Protein AF-A0A523MSU9-F1 (afdb_monomer)

Radius of gyration: 13.91 Å; Cα contacts (8 Å, |Δi|>4): 46; chains: 1; bounding box: 34×23×31 Å

Foldseek 3Di:
DDPDAFADPVRADPVLVVVQVVCCVVPVGRDRVLRNLSVDPVSNVVVVVVVVVLCPDDPDDPVVSVVVVVVVCVVVVPPD

Mean predicted aligned error: 4.28 Å

Structure (mmCIF, N/CA/C/O backbone):
data_AF-A0A523MSU9-F1
#
_entry.id   AF-A0A523MSU9-F1
#
loop_
_atom_site.group_PDB
_atom_site.id
_atom_site.type_symbol
_atom_site.label_atom_id
_atom_site.label_alt_id
_atom_site.label_comp_id
_atom_site.label_asym_id
_atom_site.label_entity_id
_atom_site.label_seq_id
_atom_site.pdbx_PDB_ins_code
_atom_site.Cartn_x
_atom_site.Cartn_y
_atom_site.Cartn_z
_atom_site.occupancy
_atom_site.B_iso_or_equiv
_atom_site.auth_seq_id
_atom_site.auth_comp_id
_atom_site.auth_asym_id
_atom_site.auth_atom_id
_atom_site.pdbx_PDB_model_num
ATOM 1 N N . MET A 1 1 ? -0.342 -13.786 -6.566 1.00 62.16 1 MET A N 1
ATOM 2 C CA . MET A 1 1 ? -0.395 -14.368 -7.933 1.00 62.16 1 MET A CA 1
ATOM 3 C C . MET A 1 1 ? -0.658 -13.256 -8.937 1.00 62.16 1 MET A C 1
ATOM 5 O O . MET A 1 1 ? -1.772 -13.102 -9.438 1.00 62.16 1 MET A O 1
ATOM 9 N N . ALA A 1 2 ? 0.355 -12.445 -9.222 1.00 78.00 2 ALA A N 1
ATOM 10 C CA . ALA A 1 2 ? 0.226 -11.402 -10.224 1.00 78.00 2 ALA A CA 1
ATOM 11 C C . ALA A 1 2 ? 0.209 -11.980 -11.646 1.00 78.00 2 ALA A C 1
ATOM 13 O O . ALA A 1 2 ? 1.026 -12.828 -11.998 1.00 78.00 2 ALA A O 1
ATOM 14 N N . ARG A 1 3 ? -0.687 -11.469 -12.499 1.00 86.69 3 ARG A N 1
ATOM 15 C CA . ARG A 1 3 ? -0.653 -11.728 -13.954 1.00 86.69 3 ARG A CA 1
ATOM 16 C C . ARG A 1 3 ? 0.378 -10.858 -14.683 1.00 86.69 3 ARG A C 1
ATOM 18 O O . ARG A 1 3 ? 0.641 -11.070 -15.861 1.00 86.69 3 ARG A O 1
ATOM 25 N N . MET A 1 4 ? 0.941 -9.872 -13.989 1.00 88.94 4 MET A N 1
ATOM 26 C CA . MET A 1 4 ? 1.937 -8.934 -14.500 1.00 88.94 4 MET A CA 1
ATOM 27 C C . MET A 1 4 ? 3.188 -9.006 -13.632 1.00 88.94 4 MET A C 1
ATOM 29 O O . MET A 1 4 ? 3.096 -9.122 -12.412 1.00 88.94 4 MET A O 1
ATOM 33 N N . LYS A 1 5 ? 4.366 -8.904 -14.251 1.00 88.62 5 LYS A N 1
ATOM 34 C CA . LYS A 1 5 ? 5.623 -8.816 -13.500 1.00 88.62 5 LYS A CA 1
ATOM 35 C C . LYS A 1 5 ? 5.662 -7.489 -12.750 1.00 88.62 5 LYS A C 1
ATOM 37 O O . LYS A 1 5 ? 5.475 -6.450 -13.371 1.00 88.62 5 LYS A O 1
ATOM 42 N N . GLY A 1 6 ? 5.915 -7.520 -11.446 1.00 88.94 6 GLY A N 1
ATOM 43 C CA . GLY A 1 6 ? 6.158 -6.305 -10.670 1.00 88.94 6 GLY A CA 1
ATOM 44 C C . GLY A 1 6 ? 7.490 -5.642 -11.036 1.00 88.94 6 GLY A C 1
ATOM 45 O O . GLY A 1 6 ? 8.400 -6.293 -11.555 1.00 88.94 6 GLY A O 1
ATOM 46 N N . VAL A 1 7 ? 7.614 -4.351 -10.736 1.00 88.50 7 VAL A N 1
ATOM 47 C CA . VAL A 1 7 ? 8.861 -3.597 -10.891 1.00 88.50 7 VAL A CA 1
ATOM 48 C C . VAL A 1 7 ? 9.929 -4.173 -9.949 1.00 88.50 7 VAL A C 1
ATOM 50 O O . VAL A 1 7 ? 9.697 -4.407 -8.755 1.00 88.50 7 VAL A O 1
ATOM 53 N N . SER A 1 8 ? 11.108 -4.458 -10.507 1.00 86.06 8 SER A N 1
ATOM 54 C CA . SER A 1 8 ? 12.266 -4.938 -9.750 1.00 86.06 8 SER A CA 1
ATOM 55 C C . SER A 1 8 ? 12.965 -3.777 -9.046 1.00 86.06 8 SER A C 1
ATOM 57 O O . SER A 1 8 ? 12.882 -2.631 -9.479 1.00 86.06 8 SER A O 1
ATOM 59 N N . ASP A 1 9 ? 13.726 -4.065 -7.992 1.00 80.56 9 ASP A N 1
ATOM 60 C CA . ASP A 1 9 ? 14.449 -3.020 -7.254 1.00 80.56 9 ASP A CA 1
ATOM 61 C C . ASP A 1 9 ? 15.452 -2.273 -8.155 1.00 80.56 9 ASP A C 1
ATOM 63 O O . ASP A 1 9 ? 15.696 -1.082 -7.965 1.00 80.56 9 ASP A O 1
ATOM 67 N N . ALA A 1 10 ? 16.001 -2.954 -9.168 1.00 82.25 10 ALA A N 1
ATOM 68 C CA . ALA A 1 10 ? 16.916 -2.372 -10.147 1.00 82.25 10 ALA A CA 1
ATOM 69 C C . ALA A 1 10 ? 16.228 -1.352 -11.068 1.00 82.25 10 ALA A C 1
ATOM 71 O O . ALA A 1 10 ? 16.827 -0.324 -11.368 1.00 82.25 10 ALA A O 1
ATOM 72 N N . ALA A 1 11 ? 14.982 -1.620 -11.469 1.00 83.19 11 ALA A N 1
ATOM 73 C CA . ALA A 1 11 ? 14.186 -0.736 -12.320 1.00 83.19 11 ALA A CA 1
ATOM 74 C C . ALA A 1 11 ? 13.441 0.357 -11.532 1.00 83.19 11 ALA A C 1
ATOM 76 O O . ALA A 1 11 ? 12.994 1.334 -12.125 1.00 83.19 11 ALA A O 1
ATOM 77 N N . ALA A 1 12 ? 13.316 0.195 -10.213 1.00 84.38 12 ALA A N 1
ATOM 78 C CA . ALA A 1 12 ? 12.576 1.112 -9.363 1.00 84.38 12 ALA A CA 1
ATOM 79 C C . ALA A 1 12 ? 13.278 2.467 -9.194 1.00 84.38 12 ALA A C 1
ATOM 81 O O . ALA A 1 12 ? 14.489 2.531 -8.937 1.00 84.38 12 ALA A O 1
ATOM 82 N N . SER A 1 13 ? 12.496 3.547 -9.243 1.00 86.88 13 SER A N 1
ATOM 83 C CA . SER A 1 13 ? 12.969 4.897 -8.922 1.00 86.88 13 SER A CA 1
ATOM 84 C C . SER A 1 13 ? 13.371 5.023 -7.442 1.00 86.88 13 SER A C 1
ATOM 86 O O . SER A 1 13 ? 13.001 4.206 -6.594 1.00 86.88 13 SER A O 1
ATOM 88 N N . LEU A 1 14 ? 14.133 6.065 -7.082 1.00 84.88 14 LEU A N 1
ATOM 89 C CA . LEU A 1 14 ? 14.519 6.304 -5.679 1.00 84.88 14 LEU A CA 1
ATOM 90 C C . LEU A 1 14 ? 13.300 6.437 -4.751 1.00 84.88 14 LEU A C 1
ATOM 92 O O . LEU A 1 14 ? 13.350 5.995 -3.602 1.00 84.88 14 LEU A O 1
ATOM 96 N N . ILE A 1 15 ? 12.205 6.997 -5.268 1.00 84.69 15 ILE A N 1
ATOM 97 C CA . ILE A 1 15 ? 10.941 7.165 -4.547 1.00 84.69 15 ILE A CA 1
ATOM 98 C C . ILE A 1 15 ? 10.274 5.806 -4.316 1.00 84.69 15 ILE A C 1
ATOM 100 O O . ILE A 1 15 ? 9.961 5.466 -3.175 1.00 84.69 15 ILE A O 1
ATOM 104 N N . GLU A 1 16 ? 10.121 4.993 -5.364 1.00 88.38 16 GLU A N 1
ATOM 105 C CA . GLU A 1 16 ? 9.562 3.636 -5.260 1.00 88.38 16 GLU A CA 1
ATOM 106 C C . GLU A 1 16 ? 10.367 2.763 -4.295 1.00 88.38 16 GLU A C 1
ATOM 108 O O . GLU A 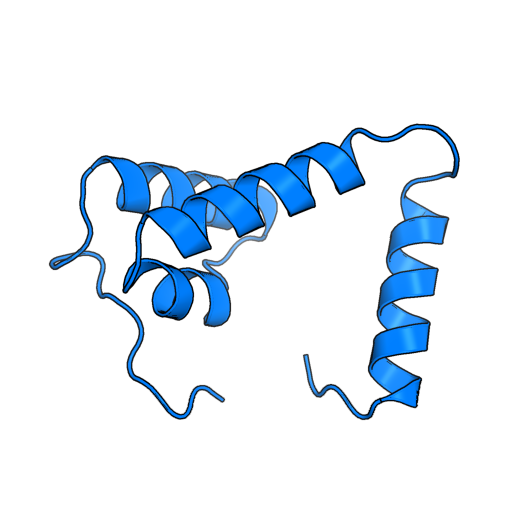1 16 ? 9.799 2.066 -3.458 1.00 88.38 16 GLU A O 1
ATOM 113 N N . ARG A 1 17 ? 11.702 2.860 -4.329 1.00 86.94 17 ARG A N 1
ATOM 114 C CA . ARG A 1 17 ? 12.575 2.170 -3.367 1.00 86.94 17 ARG A CA 1
ATOM 115 C C . ARG A 1 17 ? 12.311 2.610 -1.928 1.00 86.94 17 ARG A C 1
ATOM 117 O O . ARG A 1 17 ? 12.373 1.776 -1.023 1.00 86.94 17 ARG A O 1
ATOM 124 N N . GLY A 1 18 ? 12.025 3.893 -1.704 1.00 87.88 18 GLY A N 1
ATOM 125 C CA . GLY A 1 18 ? 11.609 4.417 -0.403 1.00 87.88 18 GLY A CA 1
ATOM 126 C C . GLY A 1 18 ? 10.297 3.788 0.068 1.00 87.88 18 GLY A C 1
ATOM 127 O O . GLY A 1 18 ? 10.228 3.274 1.186 1.00 87.88 18 GLY A O 1
ATOM 128 N N . VAL A 1 19 ? 9.300 3.734 -0.817 1.00 87.56 19 VAL A N 1
ATOM 129 C CA . VAL A 1 19 ? 7.998 3.099 -0.558 1.00 87.56 19 VAL A CA 1
ATOM 130 C C . VAL A 1 19 ? 8.160 1.605 -0.249 1.00 87.56 19 VAL A C 1
ATOM 132 O O . VAL A 1 19 ? 7.638 1.122 0.755 1.00 87.56 19 VAL A O 1
ATOM 135 N N . PHE A 1 20 ? 8.960 0.875 -1.030 1.00 90.06 20 PHE A N 1
ATOM 136 C CA . PHE A 1 20 ? 9.229 -0.549 -0.802 1.00 90.06 20 PHE A CA 1
ATOM 137 C C . PHE A 1 20 ? 9.951 -0.803 0.522 1.00 90.06 20 PHE A C 1
ATOM 139 O O . PHE A 1 20 ? 9.596 -1.732 1.248 1.00 90.06 20 PHE A O 1
ATOM 146 N N . LYS A 1 21 ? 10.941 0.025 0.882 1.00 89.50 21 LYS A N 1
ATOM 147 C CA . LYS A 1 21 ? 11.616 -0.073 2.185 1.00 89.50 21 LYS A CA 1
ATOM 148 C C . LYS A 1 21 ? 10.657 0.200 3.341 1.00 89.50 21 LYS A C 1
ATOM 150 O O . LYS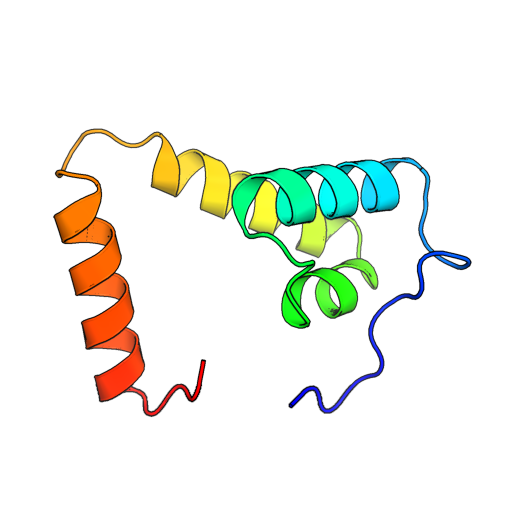 A 1 21 ? 10.684 -0.542 4.320 1.00 89.50 21 LYS A O 1
ATOM 155 N N . GLY A 1 22 ? 9.799 1.213 3.215 1.00 87.19 22 GLY A N 1
ATOM 156 C CA . GLY A 1 22 ? 8.766 1.517 4.205 1.00 87.19 22 GLY A CA 1
ATOM 157 C C . GLY A 1 22 ? 7.791 0.354 4.392 1.00 87.19 22 GLY A C 1
ATOM 158 O O . GLY A 1 22 ? 7.552 -0.078 5.520 1.00 87.19 22 GLY A O 1
ATOM 159 N N . ALA A 1 23 ? 7.303 -0.219 3.288 1.00 87.12 23 ALA A N 1
ATOM 160 C CA . ALA A 1 23 ? 6.435 -1.393 3.309 1.00 87.12 23 ALA A CA 1
ATOM 161 C C . ALA A 1 23 ? 7.126 -2.603 3.956 1.00 87.12 23 ALA A C 1
ATOM 163 O O . ALA A 1 23 ? 6.559 -3.218 4.855 1.00 87.12 23 ALA A O 1
ATOM 164 N N . LYS A 1 24 ? 8.383 -2.887 3.589 1.00 89.88 24 LYS A N 1
ATOM 165 C CA . LYS A 1 24 ? 9.176 -3.967 4.195 1.00 89.88 24 LYS A CA 1
ATOM 166 C C . LYS A 1 24 ? 9.384 -3.763 5.698 1.00 89.88 24 LYS A C 1
ATOM 168 O O . LYS A 1 24 ? 9.323 -4.730 6.447 1.00 89.88 24 LYS A O 1
ATOM 173 N N . GLY A 1 25 ? 9.600 -2.527 6.146 1.00 88.44 25 GLY A N 1
ATOM 174 C CA . GLY A 1 25 ? 9.741 -2.208 7.567 1.00 88.44 25 GLY A CA 1
ATOM 175 C C . GLY A 1 25 ? 8.461 -2.444 8.374 1.00 88.44 25 GLY A C 1
ATOM 176 O O . GLY A 1 25 ? 8.541 -2.878 9.517 1.00 88.44 25 GLY A O 1
ATOM 177 N N . ARG A 1 26 ? 7.283 -2.193 7.783 1.00 82.88 26 ARG A N 1
ATOM 178 C CA . ARG A 1 26 ? 5.983 -2.364 8.459 1.00 82.88 26 ARG A CA 1
ATOM 179 C C . ARG A 1 26 ? 5.423 -3.783 8.366 1.00 82.88 26 ARG A C 1
ATOM 181 O O . ARG A 1 26 ? 4.820 -4.253 9.322 1.00 82.88 26 ARG A O 1
ATOM 188 N N .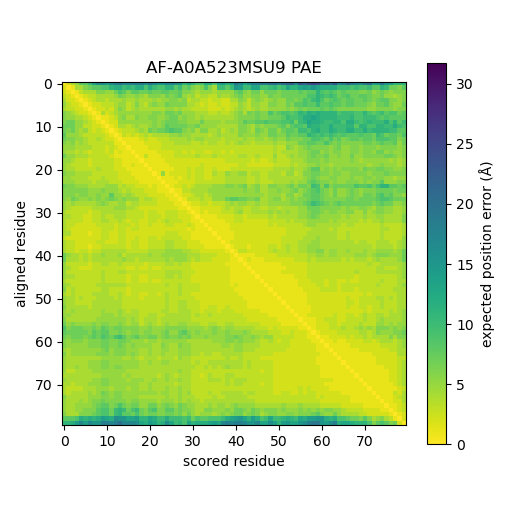 LEU A 1 27 ? 5.587 -4.437 7.218 1.00 83.56 27 LEU A N 1
ATOM 189 C CA . LEU A 1 27 ? 4.936 -5.710 6.881 1.00 83.56 27 LEU A CA 1
ATOM 190 C C . LEU A 1 27 ? 5.912 -6.896 6.840 1.00 83.56 27 LEU A C 1
ATOM 192 O O . LEU A 1 27 ? 5.503 -8.018 6.563 1.00 83.56 27 LEU A O 1
ATOM 196 N N . GLY A 1 28 ? 7.213 -6.665 7.042 1.00 87.12 28 GLY A N 1
ATOM 197 C CA . GLY A 1 28 ? 8.271 -7.679 6.932 1.00 87.12 28 GLY A CA 1
ATOM 198 C C . GLY A 1 28 ? 8.655 -8.042 5.491 1.00 87.12 28 GLY A C 1
ATOM 199 O O . GLY A 1 28 ? 9.757 -8.532 5.242 1.00 87.12 28 GLY A O 1
ATOM 200 N N . GLN A 1 29 ? 7.791 -7.742 4.521 1.00 88.00 29 GLN A N 1
ATOM 201 C CA . GLN A 1 29 ? 8.001 -7.988 3.098 1.00 88.00 29 GLN A CA 1
ATOM 202 C C . GLN A 1 29 ? 7.413 -6.864 2.242 1.00 88.00 29 GLN A C 1
ATOM 204 O O . GLN A 1 29 ? 6.608 -6.065 2.713 1.00 88.00 29 GLN A O 1
ATOM 209 N N . VAL A 1 30 ? 7.825 -6.797 0.975 1.00 87.62 30 VAL A N 1
ATOM 210 C CA . VAL A 1 30 ? 7.219 -5.888 -0.007 1.00 87.62 30 VAL A CA 1
ATOM 211 C C . VAL A 1 30 ? 6.036 -6.618 -0.643 1.00 87.62 30 VAL A C 1
ATOM 213 O O . VAL A 1 30 ? 6.279 -7.622 -1.316 1.00 87.62 30 VAL A O 1
ATOM 216 N N . PRO A 1 31 ? 4.787 -6.152 -0.460 1.00 88.25 31 PRO A N 1
ATOM 217 C CA . PRO A 1 31 ? 3.631 -6.781 -1.085 1.00 88.25 31 PRO A CA 1
ATOM 218 C C . PRO A 1 31 ? 3.779 -6.822 -2.609 1.00 88.25 31 PRO A C 1
ATOM 220 O O . PRO A 1 31 ? 4.166 -5.829 -3.229 1.00 88.25 31 PRO A O 1
ATOM 223 N N . GLU A 1 32 ? 3.439 -7.959 -3.220 1.00 88.81 32 GLU A N 1
ATOM 224 C CA . GLU A 1 32 ? 3.429 -8.115 -4.682 1.00 88.81 32 GLU A CA 1
ATOM 225 C C . GLU A 1 32 ? 2.596 -7.014 -5.382 1.00 88.81 32 GLU A C 1
ATOM 227 O O . GLU A 1 32 ? 3.112 -6.428 -6.338 1.00 88.81 32 GLU A O 1
ATOM 232 N N . PRO A 1 33 ? 1.398 -6.618 -4.886 1.00 88.81 33 PRO A N 1
ATOM 233 C CA . PRO A 1 33 ? 0.611 -5.538 -5.490 1.00 88.81 33 PRO A CA 1
ATOM 234 C C . PRO A 1 33 ? 1.353 -4.203 -5.559 1.00 88.81 33 PRO A C 1
ATOM 236 O O . PRO A 1 33 ? 1.268 -3.505 -6.565 1.00 88.81 33 PRO A O 1
ATOM 239 N N . LEU A 1 34 ? 2.148 -3.870 -4.539 1.00 90.00 34 LEU A N 1
ATOM 240 C CA . LEU A 1 34 ? 2.894 -2.612 -4.482 1.00 90.00 34 LEU A CA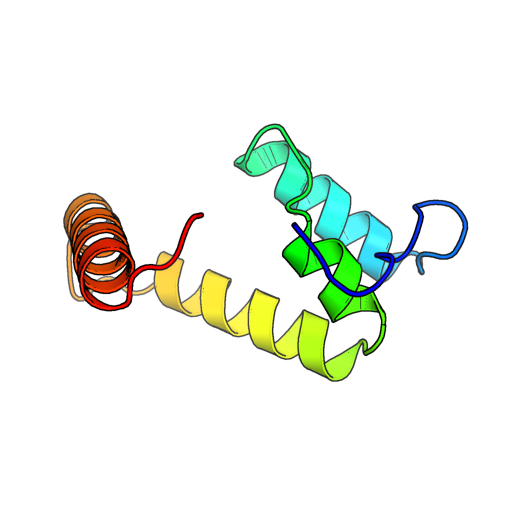 1
ATOM 241 C C . LEU A 1 34 ? 3.946 -2.530 -5.598 1.00 90.00 34 LEU A C 1
ATOM 243 O O . LEU A 1 34 ? 4.156 -1.473 -6.189 1.00 90.00 34 LEU A O 1
ATOM 247 N N . ARG A 1 35 ? 4.561 -3.669 -5.947 1.00 91.44 35 ARG A N 1
ATOM 248 C CA . ARG A 1 35 ? 5.483 -3.762 -7.090 1.00 91.44 35 ARG A CA 1
ATOM 249 C C . ARG A 1 35 ? 4.766 -3.644 -8.433 1.00 91.44 35 ARG A C 1
ATOM 251 O O . ARG A 1 35 ? 5.379 -3.191 -9.392 1.00 91.44 35 ARG A O 1
ATOM 258 N N . ILE A 1 36 ? 3.506 -4.065 -8.532 1.00 92.81 36 ILE A N 1
ATOM 259 C CA . ILE A 1 36 ? 2.706 -3.908 -9.757 1.00 92.81 36 ILE A CA 1
ATOM 260 C C . ILE A 1 36 ? 2.272 -2.449 -9.909 1.00 92.81 36 ILE A C 1
ATOM 262 O O . ILE A 1 36 ? 2.412 -1.876 -10.983 1.00 92.81 36 ILE A O 1
ATOM 266 N N . MET A 1 37 ? 1.795 -1.825 -8.832 1.00 92.50 37 MET A N 1
ATOM 267 C CA . MET A 1 37 ? 1.371 -0.422 -8.851 1.00 92.50 37 MET A CA 1
ATOM 268 C C . MET A 1 37 ? 2.521 0.524 -9.195 1.00 92.50 37 MET A C 1
ATOM 270 O O . MET A 1 37 ? 2.291 1.544 -9.833 1.00 92.50 37 MET A O 1
ATOM 274 N N . ALA A 1 38 ? 3.763 0.148 -8.879 1.00 92.31 38 ALA A N 1
ATOM 275 C CA . ALA A 1 38 ? 4.958 0.894 -9.266 1.00 92.31 38 ALA A CA 1
ATOM 276 C C . ALA A 1 38 ? 5.166 1.049 -10.788 1.00 92.31 38 ALA A C 1
ATOM 278 O O . ALA A 1 38 ? 5.965 1.885 -11.190 1.00 92.31 38 ALA A O 1
ATOM 279 N N . HIS A 1 39 ? 4.429 0.329 -11.648 1.00 91.06 39 HIS A N 1
ATOM 280 C CA . HIS A 1 39 ? 4.409 0.626 -13.092 1.00 91.06 39 HIS A CA 1
ATOM 281 C C . HIS A 1 39 ? 3.851 2.020 -13.413 1.00 91.06 39 HIS A C 1
ATOM 283 O O . HIS A 1 39 ? 4.154 2.574 -14.466 1.00 91.06 39 HIS A O 1
ATOM 289 N N . SER A 1 40 ? 3.036 2.590 -12.521 1.00 90.44 40 SER A N 1
ATOM 290 C CA . SER A 1 40 ? 2.502 3.945 -12.637 1.00 90.44 40 SER A CA 1
ATOM 291 C C . SER A 1 40 ? 2.662 4.677 -11.311 1.00 90.44 40 SER A C 1
ATOM 293 O O . SER A 1 40 ? 1.978 4.384 -10.330 1.00 90.44 40 SER A O 1
ATOM 295 N N . SER A 1 41 ? 3.535 5.683 -11.289 1.00 86.94 41 SER A N 1
ATOM 296 C CA . SER A 1 41 ? 3.801 6.483 -10.089 1.00 86.94 41 SER A CA 1
ATOM 297 C C . SER A 1 41 ? 2.535 7.134 -9.521 1.00 86.94 41 SER A C 1
ATOM 299 O O . SER A 1 41 ? 2.379 7.194 -8.305 1.00 86.94 41 SER A O 1
ATOM 301 N N . GLY A 1 42 ? 1.602 7.562 -10.377 1.00 91.00 42 GLY A N 1
ATOM 302 C CA . GLY A 1 42 ? 0.320 8.123 -9.946 1.00 91.00 42 GLY A CA 1
ATOM 303 C C . GLY A 1 42 ? -0.558 7.110 -9.207 1.00 91.00 42 GLY A C 1
ATOM 304 O O . GLY A 1 42 ? -1.129 7.445 -8.172 1.00 91.00 42 GLY A O 1
ATOM 305 N N . ILE A 1 43 ? -0.621 5.863 -9.692 1.00 92.31 43 ILE A N 1
ATOM 306 C CA . ILE A 1 43 ? -1.384 4.787 -9.036 1.00 92.31 43 ILE A CA 1
ATOM 307 C C . ILE A 1 43 ? -0.722 4.412 -7.712 1.00 92.31 43 ILE A C 1
ATOM 309 O O . ILE A 1 43 ? -1.403 4.329 -6.694 1.00 92.31 43 ILE A O 1
ATOM 313 N N . LEU A 1 44 ? 0.604 4.250 -7.711 1.00 91.56 44 LEU A N 1
ATOM 314 C CA . LEU A 1 44 ? 1.363 3.949 -6.501 1.00 91.56 44 LEU A CA 1
ATOM 315 C C . LEU A 1 44 ? 1.130 5.002 -5.410 1.00 91.56 44 LEU A C 1
ATOM 317 O O . LEU A 1 44 ? 0.876 4.655 -4.261 1.00 91.56 44 LEU A O 1
ATOM 321 N N . TRP A 1 45 ? 1.207 6.288 -5.757 1.00 91.50 45 TRP A N 1
ATOM 322 C 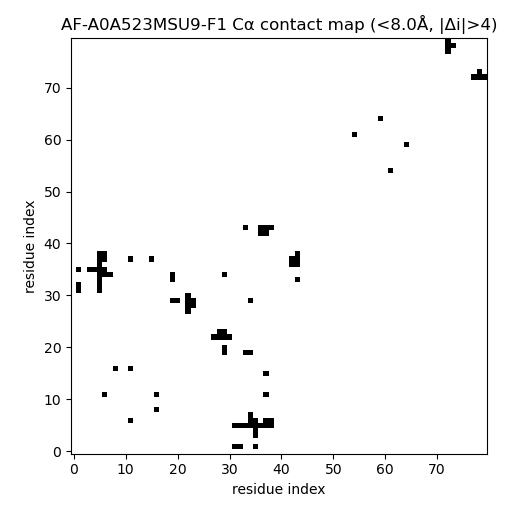CA . TRP A 1 45 ? 0.991 7.365 -4.793 1.00 91.50 45 TRP A CA 1
ATOM 323 C C . TRP A 1 45 ? -0.451 7.442 -4.303 1.00 91.50 45 TRP A C 1
ATOM 325 O O . TRP A 1 45 ? -0.661 7.674 -3.113 1.00 91.50 45 TRP A O 1
ATOM 335 N N . ALA A 1 46 ? -1.431 7.238 -5.185 1.00 93.69 46 ALA A N 1
ATOM 336 C CA . ALA A 1 46 ? -2.834 7.208 -4.793 1.00 93.69 46 ALA A CA 1
ATOM 337 C C . ALA A 1 46 ? -3.104 6.101 -3.762 1.00 93.69 46 ALA A C 1
ATOM 339 O O . ALA A 1 46 ? -3.725 6.370 -2.736 1.00 93.69 46 ALA A O 1
ATOM 340 N N . ASP A 1 47 ? -2.575 4.899 -3.996 1.00 92.44 47 ASP A N 1
ATOM 341 C CA . ASP A 1 47 ? -2.695 3.761 -3.080 1.00 92.44 47 ASP A CA 1
ATOM 342 C C . ASP A 1 47 ? -2.001 4.027 -1.736 1.00 92.44 47 ASP A C 1
ATOM 344 O O . ASP A 1 47 ? -2.620 3.926 -0.680 1.00 92.44 47 ASP A O 1
ATOM 348 N N . VAL A 1 48 ? -0.747 4.494 -1.760 1.00 91.44 48 VAL A N 1
ATOM 349 C CA . VAL A 1 48 ? 0.005 4.825 -0.537 1.00 91.44 48 VAL A CA 1
ATOM 350 C C . VAL A 1 48 ? -0.723 5.875 0.307 1.00 91.44 48 VAL A C 1
ATOM 352 O O . VAL A 1 48 ? -0.801 5.738 1.530 1.00 91.44 48 VAL A O 1
ATOM 355 N N . LEU A 1 49 ? -1.255 6.926 -0.323 1.00 94.44 49 LEU A N 1
ATOM 356 C CA . LEU A 1 49 ? -2.008 7.969 0.374 1.00 94.44 49 LEU A CA 1
ATOM 357 C C . LEU A 1 49 ? -3.330 7.436 0.931 1.00 94.44 49 LEU A C 1
ATOM 359 O O . LEU A 1 49 ? -3.689 7.776 2.059 1.00 94.44 49 LEU A O 1
ATOM 363 N N . PHE A 1 50 ? -4.030 6.596 0.169 1.00 94.25 50 PHE A N 1
ATOM 364 C CA . PHE A 1 50 ? -5.279 5.971 0.590 1.00 94.25 50 PHE A CA 1
ATOM 365 C C . PHE A 1 50 ? -5.078 5.060 1.807 1.00 94.25 50 PHE A C 1
ATOM 367 O O . PHE A 1 50 ? -5.775 5.213 2.813 1.00 94.25 50 PHE A 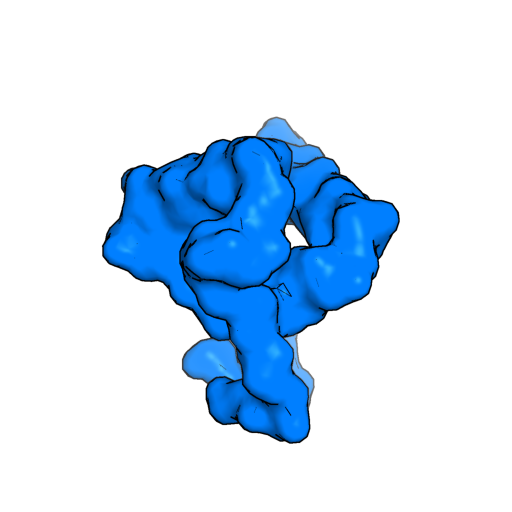O 1
ATOM 374 N N . GLU A 1 51 ? -4.092 4.167 1.757 1.00 91.50 51 GLU A N 1
ATOM 375 C CA . GLU A 1 51 ? -3.756 3.259 2.856 1.00 91.50 51 GLU A CA 1
ATOM 376 C C . GLU A 1 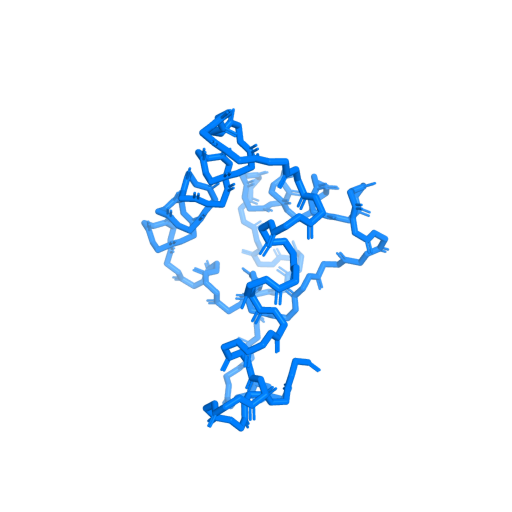51 ? -3.305 4.037 4.098 1.00 91.50 51 GLU A C 1
ATOM 378 O O . GLU A 1 51 ? -3.754 3.772 5.215 1.00 91.50 51 GLU A O 1
ATOM 383 N N . PHE A 1 52 ? -2.476 5.070 3.919 1.00 91.56 52 PHE A N 1
ATOM 384 C CA . PHE A 1 52 ? -2.034 5.919 5.023 1.00 91.56 52 PHE A CA 1
ATOM 385 C C . PHE A 1 52 ? -3.192 6.684 5.680 1.00 91.56 52 PHE A C 1
ATOM 387 O O . PHE A 1 52 ? -3.292 6.728 6.910 1.00 91.56 52 PHE A O 1
ATOM 394 N N . ALA A 1 53 ? -4.084 7.275 4.881 1.00 94.44 53 ALA A N 1
ATOM 395 C CA . ALA A 1 53 ? -5.264 7.968 5.388 1.00 94.44 53 ALA A CA 1
ATOM 396 C C . ALA A 1 53 ? -6.207 7.002 6.126 1.00 94.44 53 ALA A C 1
ATOM 398 O O . ALA A 1 53 ? -6.692 7.321 7.217 1.00 94.44 53 ALA A O 1
ATOM 399 N N . SER A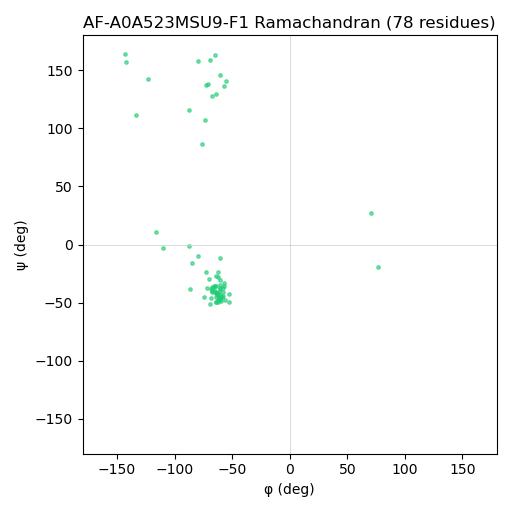 1 54 ? -6.405 5.804 5.572 1.00 91.81 54 SER A N 1
ATOM 400 C CA . SER A 1 54 ? -7.231 4.746 6.159 1.00 91.81 54 SER A CA 1
ATOM 401 C C . SER A 1 54 ? -6.684 4.278 7.504 1.00 91.81 54 SER A C 1
ATOM 403 O O . SER A 1 54 ? -7.438 4.181 8.476 1.00 91.81 54 SER A O 1
ATOM 405 N N . ASP A 1 55 ? -5.372 4.067 7.608 1.00 90.12 55 ASP A N 1
ATOM 406 C CA . ASP A 1 55 ? -4.694 3.723 8.859 1.00 90.12 55 ASP A CA 1
ATOM 407 C C . ASP A 1 55 ? -4.857 4.843 9.904 1.00 90.12 55 ASP A C 1
ATOM 409 O O . ASP A 1 55 ? -5.252 4.593 11.048 1.00 90.12 55 ASP A O 1
ATOM 413 N N . ARG A 1 56 ? -4.674 6.108 9.494 1.00 93.25 56 ARG A N 1
ATOM 414 C CA . ARG A 1 56 ? -4.708 7.272 10.395 1.00 93.25 56 ARG A CA 1
ATOM 415 C C . ARG A 1 56 ? -6.102 7.653 10.894 1.00 93.25 56 ARG A C 1
ATOM 417 O O . ARG A 1 56 ? -6.193 8.293 11.948 1.00 93.25 56 ARG A O 1
ATOM 424 N N . ALA A 1 57 ? -7.161 7.290 10.171 1.00 94.19 57 ALA A N 1
ATOM 425 C CA . ALA A 1 57 ? -8.541 7.585 10.552 1.00 94.19 57 ALA A CA 1
ATOM 426 C C . ALA A 1 57 ? -8.864 7.053 11.963 1.00 94.19 57 ALA A C 1
ATOM 428 O O . ALA A 1 57 ? -8.442 5.964 12.333 1.00 94.19 57 ALA A O 1
ATOM 429 N N . ARG A 1 58 ? -9.618 7.794 12.780 1.00 95.00 58 ARG A N 1
ATOM 430 C CA . ARG A 1 58 ? -9.896 7.411 14.186 1.00 95.00 58 ARG A CA 1
ATOM 431 C C . ARG A 1 58 ? -11.368 7.138 14.485 1.00 95.00 58 ARG A C 1
ATOM 433 O O . ARG A 1 58 ? -11.731 7.002 15.645 1.00 95.00 58 ARG A O 1
ATOM 440 N N . ALA A 1 59 ? -12.205 7.051 13.452 1.00 95.56 59 ALA A N 1
ATOM 441 C CA . ALA A 1 59 ? -13.633 6.788 13.620 1.00 95.56 59 ALA A CA 1
ATOM 442 C C . ALA A 1 59 ? -13.919 5.403 14.234 1.00 95.56 59 ALA A C 1
ATOM 444 O O . ALA A 1 59 ? -14.940 5.226 14.887 1.00 95.56 59 ALA A O 1
ATOM 445 N N . VAL A 1 60 ? -13.017 4.434 14.040 1.00 95.00 60 VAL A N 1
ATOM 446 C CA . VAL A 1 60 ? -13.107 3.070 14.580 1.00 95.00 60 VAL A CA 1
ATOM 447 C C . VAL A 1 60 ? -11.725 2.561 15.005 1.00 95.00 60 VAL A C 1
ATOM 449 O O . VAL A 1 60 ? -10.703 3.037 14.500 1.00 95.00 60 VAL A O 1
ATOM 452 N N . ASP A 1 61 ? -11.702 1.579 15.910 1.00 95.00 61 ASP A N 1
ATOM 453 C CA . ASP A 1 61 ? -10.479 0.904 16.362 1.00 95.00 61 ASP A CA 1
ATOM 454 C C . ASP A 1 61 ? -9.742 0.212 15.201 1.00 95.00 61 ASP A C 1
ATOM 456 O O . ASP A 1 61 ? -10.364 -0.317 14.274 1.00 95.00 61 ASP A O 1
ATOM 460 N N . SER A 1 62 ? -8.408 0.188 15.253 1.00 92.00 62 SER A N 1
ATOM 461 C CA . SER A 1 62 ? -7.578 -0.402 14.197 1.00 92.00 62 SER A CA 1
ATOM 462 C C . SER A 1 62 ? -7.859 -1.891 13.982 1.00 92.00 62 SER A C 1
ATOM 464 O O . SER A 1 62 ? -7.865 -2.347 12.840 1.00 92.00 62 SER A O 1
ATOM 466 N N . ARG A 1 63 ? -8.178 -2.648 15.040 1.00 93.81 63 ARG A N 1
ATOM 467 C CA . ARG A 1 63 ? -8.533 -4.069 14.928 1.00 93.81 63 ARG A CA 1
ATOM 468 C C . ARG A 1 63 ? -9.859 -4.263 14.205 1.00 93.81 63 ARG A C 1
ATOM 470 O O . ARG A 1 63 ? -9.985 -5.201 13.422 1.00 93.81 63 ARG A O 1
ATOM 477 N N . LEU A 1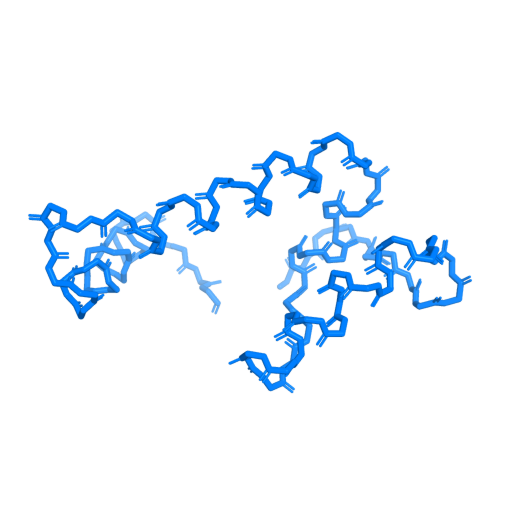 64 ? -10.828 -3.370 14.421 1.00 96.06 64 LEU A N 1
ATOM 478 C CA . LEU A 1 64 ? -12.114 -3.420 13.721 1.00 96.06 64 LEU A CA 1
ATOM 479 C C . LEU A 1 64 ? -11.952 -3.138 12.225 1.00 96.06 64 LEU A C 1
ATOM 481 O O . LEU A 1 64 ? -12.596 -3.809 11.422 1.00 96.06 64 LEU A O 1
ATOM 485 N N . LYS A 1 65 ? -11.055 -2.220 11.840 1.00 94.75 65 LYS A N 1
ATOM 486 C CA . LYS A 1 65 ? -10.727 -1.996 10.421 1.00 94.75 65 LYS A CA 1
ATOM 487 C C . LYS A 1 65 ? -10.169 -3.260 9.777 1.00 94.75 65 LYS A C 1
ATOM 489 O O . LYS A 1 65 ? -10.662 -3.679 8.737 1.00 94.75 65 LYS A O 1
ATOM 494 N N . SER A 1 66 ? -9.198 -3.904 10.424 1.00 92.62 66 SER A N 1
ATOM 495 C CA . SER A 1 66 ? -8.605 -5.143 9.911 1.00 92.62 66 SER A CA 1
ATOM 496 C C . SER A 1 66 ? -9.632 -6.272 9.794 1.00 92.62 66 SER A C 1
ATOM 498 O O . SER A 1 66 ? -9.639 -6.990 8.796 1.00 92.62 66 SER A O 1
ATOM 500 N N . LEU A 1 67 ? -10.532 -6.412 10.776 1.00 95.38 67 LEU A N 1
ATOM 501 C CA . LEU A 1 67 ? -11.619 -7.396 10.726 1.00 95.38 67 LEU A CA 1
ATOM 502 C C . LEU A 1 67 ? -12.606 -7.108 9.592 1.00 95.38 67 LEU A C 1
ATOM 504 O O . LEU A 1 67 ? -13.030 -8.041 8.911 1.00 95.38 67 LEU A O 1
ATOM 508 N N . ALA A 1 68 ? -12.947 -5.838 9.363 1.00 95.00 68 ALA A N 1
ATOM 509 C CA . ALA A 1 68 ? -13.798 -5.443 8.247 1.00 95.00 68 ALA A CA 1
ATOM 510 C C . ALA A 1 68 ? -13.143 -5.792 6.902 1.00 95.00 68 ALA A C 1
ATOM 512 O O . ALA A 1 68 ? -13.780 -6.447 6.077 1.00 95.00 68 ALA A O 1
ATOM 513 N N . SER A 1 69 ? -11.863 -5.455 6.712 1.00 93.19 69 SER A N 1
ATOM 514 C CA . SER A 1 69 ? -11.114 -5.808 5.499 1.00 93.19 69 SER A CA 1
ATOM 515 C C . SER A 1 69 ? -11.065 -7.320 5.276 1.00 93.19 69 SER A C 1
ATOM 517 O O . SER A 1 69 ? -11.351 -7.786 4.176 1.00 93.19 69 SER A O 1
ATOM 519 N N . LEU A 1 70 ? -10.791 -8.104 6.325 1.00 94.19 70 LEU A N 1
ATOM 520 C CA . LEU A 1 70 ? -10.755 -9.567 6.247 1.00 94.19 70 LEU A CA 1
ATOM 521 C C . LEU A 1 70 ? -12.132 -10.167 5.923 1.00 94.19 70 LEU A C 1
ATOM 523 O O . LEU A 1 70 ? -12.244 -11.097 5.123 1.00 94.19 70 LEU A O 1
ATOM 527 N N . LYS A 1 71 ? -13.204 -9.625 6.512 1.00 95.94 71 LYS A N 1
ATOM 528 C CA . LYS A 1 71 ? -14.570 -10.065 6.219 1.00 95.94 71 LYS A CA 1
ATOM 529 C C . LYS A 1 71 ? -14.927 -9.784 4.764 1.00 95.94 71 LYS A C 1
ATOM 531 O O . LYS A 1 71 ? -15.382 -10.696 4.076 1.00 95.94 71 LYS A O 1
ATOM 536 N N . VAL A 1 72 ? -14.687 -8.567 4.283 1.00 96.00 72 VAL A N 1
ATOM 537 C CA . VAL A 1 72 ? -14.962 -8.197 2.888 1.00 96.00 72 VAL A CA 1
ATOM 538 C C . VAL A 1 72 ? -14.140 -9.057 1.929 1.00 96.00 72 VAL A C 1
ATOM 540 O O . VAL A 1 72 ? -14.710 -9.606 0.991 1.00 96.00 72 VAL A O 1
ATOM 543 N N . ALA A 1 73 ? -12.853 -9.276 2.218 1.00 94.19 73 ALA A N 1
ATOM 544 C CA . ALA A 1 73 ? -11.985 -10.177 1.463 1.00 94.19 73 ALA A CA 1
ATOM 545 C C . ALA A 1 73 ? -12.589 -11.577 1.303 1.00 94.19 73 ALA A C 1
ATOM 547 O O . ALA A 1 73 ? -12.678 -12.096 0.191 1.00 94.19 73 ALA A O 1
ATOM 548 N N . SER A 1 74 ? -13.059 -12.159 2.412 1.00 94.25 74 SER A N 1
ATOM 549 C CA . SER A 1 74 ? -13.677 -13.488 2.406 1.00 94.25 74 SER A CA 1
ATOM 550 C C . SER A 1 74 ? -14.975 -13.534 1.596 1.00 94.25 74 SER A C 1
ATOM 552 O O . SER A 1 74 ? -15.243 -14.526 0.927 1.00 94.25 74 SER A O 1
ATOM 554 N N . MET A 1 75 ? -15.767 -12.456 1.617 1.00 97.25 75 MET A N 1
ATOM 555 C CA . MET A 1 75 ? -17.042 -12.379 0.900 1.00 97.25 75 MET A CA 1
ATOM 556 C C . MET A 1 75 ? -16.855 -12.270 -0.612 1.00 97.25 75 MET A C 1
ATOM 558 O O . MET A 1 75 ? -17.632 -12.855 -1.359 1.00 97.25 75 MET A O 1
ATOM 562 N N . ILE A 1 76 ? -15.834 -11.537 -1.061 1.00 96.56 76 ILE A N 1
ATOM 563 C CA . ILE A 1 76 ? -15.535 -11.366 -2.491 1.00 96.56 76 ILE A CA 1
ATOM 564 C C . ILE A 1 76 ? -14.618 -12.465 -3.050 1.00 96.56 76 ILE A C 1
ATOM 566 O O . ILE A 1 76 ? -14.291 -12.439 -4.233 1.00 96.56 76 ILE A O 1
ATOM 570 N N . GLY A 1 77 ? -14.175 -13.414 -2.216 1.00 92.06 77 GLY A N 1
ATOM 571 C CA . GLY A 1 77 ? -13.259 -14.480 -2.629 1.00 92.06 77 GLY A CA 1
ATOM 572 C C . GLY A 1 77 ? -11.838 -13.990 -2.926 1.00 92.06 77 GLY A C 1
ATOM 573 O O . GLY A 1 77 ? -11.135 -14.597 -3.734 1.00 92.06 77 GLY A O 1
ATOM 574 N N . CYS A 1 78 ? -11.405 -12.892 -2.300 1.00 88.25 78 CYS A N 1
ATOM 575 C CA . CYS A 1 78 ? -10.042 -12.396 -2.449 1.00 88.25 78 CYS A CA 1
ATOM 576 C C . CYS A 1 78 ? -9.073 -13.302 -1.678 1.00 88.25 78 CYS A C 1
ATOM 578 O O . CYS A 1 78 ? -9.026 -13.282 -0.447 1.00 88.25 78 CYS A O 1
ATOM 580 N N . VAL A 1 79 ? -8.296 -14.090 -2.416 1.00 74.19 79 VAL A N 1
ATOM 581 C CA . VAL A 1 79 ? -7.131 -14.826 -1.911 1.00 74.19 79 VAL A CA 1
ATOM 582 C C . VAL A 1 79 ? -5.974 -13.841 -1.738 1.00 74.19 79 VAL A C 1
ATOM 584 O O . VAL A 1 79 ? -5.209 -13.607 -2.673 1.00 74.19 79 VAL A O 1
ATOM 587 N N . PHE A 1 80 ? -5.934 -13.203 -0.567 1.00 63.91 80 PHE A N 1
ATOM 588 C CA . PHE A 1 80 ? -4.835 -12.338 -0.127 1.00 63.91 80 PHE A CA 1
ATOM 589 C C . PHE A 1 80 ? -3.489 -13.073 -0.121 1.00 63.91 80 PHE A C 1
ATOM 591 O O . PHE A 1 80 ? -3.457 -14.243 0.325 1.00 63.91 80 PHE A O 1
#

Sequence (80 aa):
MARMKGVSDAAASLIERGVFKGAKGRLGQVPEPLRIMAHSSGILWADVLFEFASDRARAVDSRLKSLASLKVASMIGCVF

Secondary structure (DSSP, 8-state):
--SSPPPPTTTS-HHHHHHHHHHHHHHSS--HHHHHHTTSHHHHHHHHHHHHHHHH--SS-HHHHHHHHHHHHHHHT---

pLDDT: mean 89.5, std 6.07, range [62.16, 97.25]

Solvent-accessible surface area (backbone atoms only — not comparable to full-atom values): 4828 Å² total; per-residue (Å²): 138,73,95,59,85,47,59,46,81,88,76,42,50,78,65,54,49,50,53,42,52,52,40,25,72,76,67,76,44,63,57,69,66,61,26,44,34,54,78,37,67,69,55,35,51,51,50,54,52,49,54,50,51,61,69,68,49,75,93,59,59,72,68,58,52,53,50,50,53,52,52,52,31,63,74,74,66,55,85,125

Nearest PDB structures (foldseek):
  3c1l-assembly2_J  TM=7.776E-01  e=2.225E-01  Mesorhizobium japonicum MAFF 303099
  2pfx-assembly1_A  TM=8.053E-01  e=4.129E-01  Ruegeria sp. TM1040
  6k40-assembly3_C  TM=8.391E-01  e=9.415E-01  Deinococcus radiodurans R1 = ATCC 13939 = DSM 20539
  2prr-assembly1_E  TM=8.471E-01  e=2.147E+00  Cupriavidus pinatubonensis JMP134